Protein AF-A0A969DJY2-F1 (afdb_monomer)

Mean predicted aligned error: 4.37 Å

Sequence (94 aa):
MADETWQYEGVSIAMAEGQVWSIFATSAEFCTISGVCPGQSITTVFEILGPTTIDDQTYDMPMAFYRSPEVRDCALRITIAADTISELAIACNA

Radius of gyration: 13.33 Å; Cα contacts (8 Å, |Δi|>4): 190; chains: 1; bounding box: 39×25×29 Å

Nearest PDB structures (foldseek):
  4ifa-assembly1_A  TM=6.589E-01  e=4.124E-03  Bacillus anthracis str. Ames
  4h0a-assembly1_A  TM=5.867E-01  e=3.310E-03  Staphylococcus aureus subsp. aureus Mu50
  2qzb-assembly2_B  TM=5.692E-01  e=1.113E-01  Escherichia coli K-12
  3vqx-assembly2_D  TM=3.027E-01  e=3.175E+00  Methanosarcina mazei
  8dck-assembly1_E  TM=3.748E-01  e=8.532E+00  Escherichia coli CFT073

Secondary structure (DSSP, 8-state):
---EEEEETTEEEEEETTEEEEEEE-STTS--TTS--TT-BHHHHHHHH----EE-SSSSS-EEEEE-SSSTTEEEEEEEETTEEEEEEEEE--

pLDDT: mean 90.28, std 9.02, range [46.62, 97.5]

Solvent-accessible surface area (backbone atoms only — not comparable to full-atom values): 5309 Å² total; per-residue (Å²): 135,78,76,45,74,50,80,54,94,44,34,39,39,33,32,47,97,93,38,81,52,32,40,41,23,50,26,61,89,52,49,49,96,85,67,51,33,20,70,39,44,55,67,60,44,31,73,69,77,48,82,69,69,70,45,66,79,88,48,102,51,34,31,34,65,47,70,47,91,84,46,81,64,27,25,45,36,36,33,44,51,96,64,18,28,53,29,39,30,42,48,45,68,128

Foldseek 3Di:
DDWDWDDDVQKIFIDDPNDTQKIKGQDQVDADPQNHGFFAFVVVVCVRPNDADWDDDPDPFIWGWDDDPVDPQWIFIFGDDPRTTRMTMTHHDD

Structure (mmCIF, N/CA/C/O backbone):
data_AF-A0A969DJY2-F1
#
_entry.id   AF-A0A969DJY2-F1
#
loop_
_atom_site.group_PDB
_atom_site.id
_atom_site.type_symbol
_atom_site.label_atom_id
_atom_site.label_alt_id
_atom_site.label_comp_id
_atom_site.label_asym_id
_atom_site.label_entity_id
_atom_site.label_seq_id
_atom_site.pdbx_PDB_ins_code
_atom_site.Cartn_x
_atom_site.Cartn_y
_atom_site.Cartn_z
_atom_site.occupancy
_atom_site.B_iso_or_equiv
_atom_site.auth_seq_id
_atom_site.auth_comp_id
_atom_site.auth_asym_id
_atom_site.auth_atom_id
_atom_site.pdbx_PDB_model_num
ATOM 1 N N . MET A 1 1 ? 25.851 -7.164 3.574 1.00 49.38 1 MET A N 1
ATOM 2 C CA . MET A 1 1 ? 25.216 -7.311 4.904 1.00 49.38 1 MET A CA 1
ATOM 3 C C . MET A 1 1 ? 23.798 -7.792 4.645 1.00 49.38 1 MET A C 1
ATOM 5 O O . MET A 1 1 ? 23.306 -7.495 3.569 1.00 49.38 1 MET A O 1
ATOM 9 N N . ALA A 1 2 ? 23.224 -8.640 5.498 1.00 56.31 2 ALA A N 1
ATOM 10 C CA . ALA A 1 2 ? 21.975 -9.328 5.166 1.00 56.31 2 ALA A CA 1
ATOM 11 C C . ALA A 1 2 ? 20.765 -8.403 5.338 1.00 56.31 2 ALA A C 1
ATOM 13 O O . ALA A 1 2 ? 20.690 -7.691 6.339 1.00 56.31 2 ALA A O 1
ATOM 14 N N . ASP A 1 3 ? 19.844 -8.450 4.380 1.00 78.75 3 ASP A N 1
ATOM 15 C CA . ASP A 1 3 ? 18.518 -7.859 4.524 1.00 78.75 3 ASP A CA 1
ATOM 16 C C . ASP A 1 3 ? 17.781 -8.584 5.653 1.00 78.75 3 ASP A C 1
ATOM 18 O O . ASP A 1 3 ? 17.783 -9.818 5.728 1.00 78.75 3 ASP A O 1
ATOM 22 N N . GLU A 1 4 ? 17.174 -7.817 6.552 1.00 88.56 4 GLU A N 1
ATOM 23 C CA . GLU A 1 4 ? 16.408 -8.344 7.675 1.00 88.56 4 GLU A CA 1
ATOM 24 C C . GLU A 1 4 ? 14.931 -8.015 7.472 1.00 88.56 4 GLU A C 1
ATOM 26 O O . GLU A 1 4 ? 14.573 -6.923 7.033 1.00 88.56 4 GLU A O 1
ATOM 31 N N . THR A 1 5 ? 14.051 -8.968 7.777 1.00 90.38 5 THR A N 1
ATOM 32 C CA . THR A 1 5 ? 12.606 -8.731 7.782 1.00 90.38 5 THR A CA 1
ATOM 33 C C . THR A 1 5 ? 12.039 -9.069 9.146 1.00 90.38 5 THR A C 1
ATOM 35 O O . THR A 1 5 ? 12.105 -10.217 9.589 1.00 90.38 5 THR A O 1
ATOM 38 N N . TRP A 1 6 ? 11.455 -8.071 9.799 1.00 92.12 6 TRP A N 1
ATOM 39 C CA . TRP A 1 6 ? 10.703 -8.249 11.032 1.00 92.12 6 TRP A CA 1
ATOM 40 C C . TRP A 1 6 ? 9.243 -8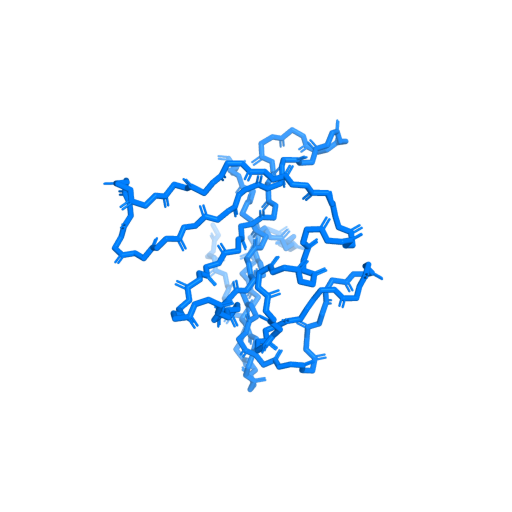.524 10.711 1.00 92.12 6 TRP A C 1
ATOM 42 O O . TRP A 1 6 ? 8.636 -7.835 9.891 1.00 92.12 6 TRP A O 1
ATOM 52 N N . GLN A 1 7 ? 8.695 -9.552 11.349 1.00 94.50 7 GLN A N 1
ATOM 53 C CA . GLN A 1 7 ? 7.345 -10.043 11.110 1.00 94.50 7 GLN A CA 1
ATOM 54 C C . GLN A 1 7 ? 6.522 -9.903 12.384 1.00 94.50 7 GLN A C 1
ATOM 56 O O . GLN A 1 7 ? 6.894 -10.435 13.432 1.00 94.50 7 GLN A O 1
ATOM 61 N N . TYR A 1 8 ? 5.398 -9.209 12.270 1.00 92.75 8 TYR A N 1
ATOM 62 C CA . TYR A 1 8 ? 4.399 -9.056 13.318 1.00 92.75 8 TYR A CA 1
ATOM 63 C C . TYR A 1 8 ? 3.032 -9.446 12.751 1.00 92.75 8 TYR A C 1
ATOM 65 O O . TYR A 1 8 ? 2.856 -9.597 11.541 1.00 92.75 8 TYR A O 1
ATOM 73 N N . GLU A 1 9 ? 2.042 -9.620 13.621 1.00 94.19 9 GLU A N 1
ATOM 74 C CA . GLU A 1 9 ? 0.680 -9.882 13.167 1.00 94.19 9 GLU A CA 1
ATOM 75 C C . GLU A 1 9 ? 0.170 -8.696 12.332 1.00 94.19 9 GLU A C 1
ATOM 77 O O . GLU A 1 9 ? 0.046 -7.582 12.828 1.00 94.19 9 GLU A O 1
ATOM 82 N N . GLY A 1 10 ? -0.075 -8.924 11.038 1.00 92.94 10 GLY A N 1
ATOM 83 C CA . GLY A 1 10 ? -0.626 -7.912 10.135 1.00 92.94 10 GLY A CA 1
ATOM 84 C C . GLY A 1 10 ? 0.346 -6.839 9.629 1.00 92.94 10 GLY A C 1
ATOM 85 O O . GLY A 1 10 ? -0.108 -5.934 8.923 1.00 92.94 10 GLY A O 1
ATOM 86 N N . VAL A 1 11 ? 1.647 -6.924 9.943 1.00 95.44 11 VAL A N 1
ATOM 87 C CA . VAL A 1 11 ? 2.678 -6.032 9.385 1.00 95.44 11 VAL A CA 1
ATOM 88 C C . VAL A 1 11 ? 4.045 -6.713 9.259 1.00 95.44 11 VAL A C 1
ATOM 90 O O . VAL A 1 11 ? 4.499 -7.429 10.153 1.00 95.44 11 VAL A O 1
ATOM 93 N N . SER A 1 12 ? 4.737 -6.434 8.160 1.00 94.38 12 SER A N 1
ATOM 94 C CA . SER A 1 12 ? 6.123 -6.826 7.910 1.00 94.38 12 SER A CA 1
ATOM 95 C C . SER A 1 12 ? 6.972 -5.584 7.653 1.00 94.38 12 SER A C 1
ATOM 97 O O . SER A 1 12 ? 6.564 -4.695 6.907 1.00 94.38 12 SER A O 1
ATOM 99 N N . ILE A 1 13 ? 8.166 -5.520 8.239 1.00 91.38 13 ILE A N 1
ATOM 100 C CA . ILE A 1 13 ? 9.100 -4.398 8.076 1.00 91.38 13 ILE A CA 1
ATOM 101 C C . ILE A 1 13 ? 10.411 -4.943 7.519 1.00 91.38 13 ILE A C 1
ATOM 103 O O . ILE A 1 13 ? 11.051 -5.779 8.157 1.00 91.38 13 ILE A O 1
ATOM 107 N N . ALA A 1 14 ? 10.805 -4.474 6.338 1.00 89.69 14 ALA A N 1
ATOM 108 C CA . ALA A 1 14 ? 12.065 -4.826 5.702 1.00 89.69 14 ALA A CA 1
ATOM 109 C C . ALA A 1 14 ? 13.113 -3.736 5.947 1.00 89.69 14 ALA A C 1
ATOM 111 O O . ALA A 1 14 ? 12.861 -2.538 5.761 1.00 89.69 14 ALA A O 1
ATOM 112 N N . MET A 1 15 ? 14.298 -4.171 6.367 1.00 87.81 15 MET A N 1
ATOM 113 C CA . MET A 1 15 ? 15.407 -3.306 6.734 1.00 87.81 15 MET A CA 1
ATOM 114 C C . MET A 1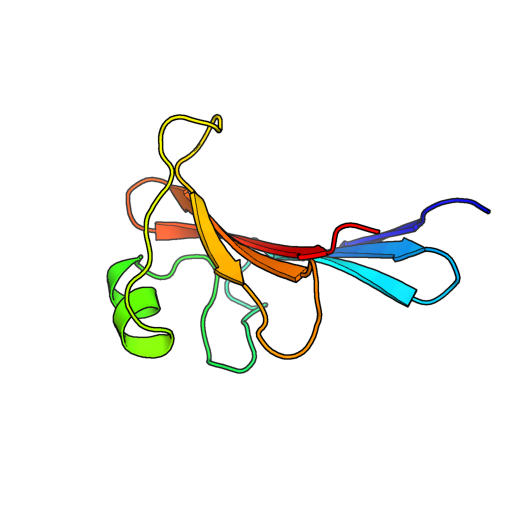 15 ? 16.701 -3.735 6.052 1.00 87.81 15 MET A C 1
ATOM 116 O O . MET A 1 15 ? 16.959 -4.923 5.857 1.00 87.81 15 MET A O 1
ATOM 120 N N . ALA A 1 16 ? 17.531 -2.749 5.738 1.00 86.06 16 ALA A N 1
ATOM 121 C CA . ALA A 1 16 ? 18.865 -2.916 5.188 1.00 86.06 16 ALA A CA 1
ATOM 122 C C . ALA A 1 16 ? 19.756 -1.825 5.787 1.0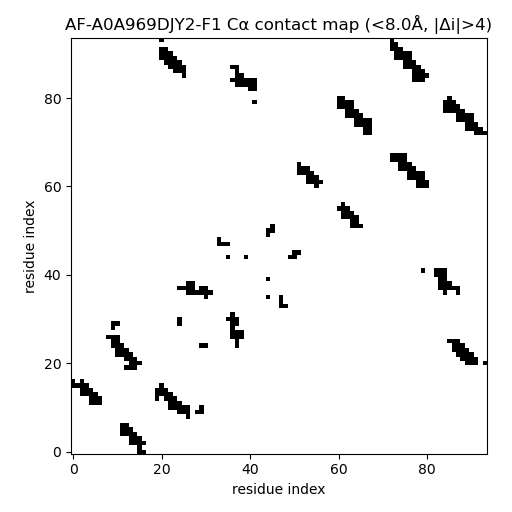0 86.06 16 ALA A C 1
ATOM 124 O O . ALA A 1 16 ? 19.340 -0.678 5.918 1.00 86.06 16 ALA A O 1
ATOM 125 N N . GLU A 1 17 ? 20.964 -2.191 6.217 1.00 85.25 17 GLU A N 1
ATOM 126 C CA . GLU A 1 17 ? 21.954 -1.242 6.763 1.00 85.25 17 GLU A CA 1
ATOM 127 C C . GLU A 1 17 ? 21.438 -0.385 7.943 1.00 85.25 17 GLU A C 1
ATOM 129 O O . GLU A 1 17 ? 21.843 0.759 8.136 1.00 85.25 17 GLU A O 1
ATOM 134 N N . GLY A 1 18 ? 20.534 -0.946 8.756 1.00 82.75 18 GLY A N 1
ATOM 135 C CA . GLY A 1 18 ? 19.917 -0.250 9.892 1.00 82.75 18 GLY A CA 1
ATOM 136 C C . GLY A 1 18 ? 18.835 0.764 9.504 1.00 82.75 18 GLY A C 1
ATOM 137 O O . GLY A 1 18 ? 18.390 1.529 10.359 1.00 82.75 18 GLY A O 1
ATOM 138 N N . GLN A 1 19 ? 18.407 0.777 8.240 1.00 82.75 19 GLN A N 1
ATOM 139 C CA . GLN A 1 19 ? 17.346 1.636 7.722 1.00 82.75 19 GLN A CA 1
ATOM 140 C C . GLN A 1 19 ? 16.148 0.803 7.269 1.00 82.75 19 GLN A C 1
ATOM 142 O O . GLN A 1 19 ? 16.303 -0.281 6.710 1.00 82.75 19 GLN A O 1
ATOM 147 N N . VAL A 1 20 ? 14.942 1.325 7.496 1.00 82.94 20 VAL A N 1
ATOM 148 C CA . VAL A 1 20 ? 13.706 0.747 6.958 1.00 82.94 20 VAL A CA 1
ATOM 149 C C . VAL A 1 20 ? 13.584 1.161 5.498 1.00 82.94 20 VAL A C 1
ATOM 151 O O . VAL A 1 20 ? 13.536 2.355 5.207 1.00 82.94 20 VAL A O 1
ATOM 154 N N . TRP A 1 21 ? 13.505 0.188 4.593 1.00 82.50 21 TRP A N 1
ATOM 155 C CA . TRP A 1 21 ? 13.317 0.451 3.161 1.00 82.50 21 TRP A CA 1
ATOM 156 C C . TRP A 1 21 ? 11.955 -0.024 2.648 1.00 82.50 21 TRP A C 1
ATOM 158 O O . TRP A 1 21 ? 11.499 0.447 1.605 1.00 82.50 21 TRP A O 1
ATOM 168 N N . SER A 1 22 ? 11.265 -0.902 3.389 1.00 87.12 22 SER A N 1
ATOM 169 C CA . SER A 1 22 ? 9.884 -1.258 3.075 1.00 87.12 22 SER A CA 1
ATOM 170 C C . SER A 1 22 ? 9.060 -1.626 4.307 1.00 87.12 22 SER A C 1
ATOM 172 O O . SER A 1 22 ? 9.566 -2.172 5.286 1.00 87.12 22 SER A O 1
ATOM 174 N N . ILE A 1 23 ? 7.768 -1.313 4.248 1.00 90.75 23 ILE A N 1
ATOM 175 C CA . ILE A 1 23 ? 6.756 -1.699 5.235 1.00 90.75 23 ILE A CA 1
ATOM 176 C C . ILE A 1 23 ? 5.577 -2.262 4.453 1.00 90.75 23 ILE A C 1
ATOM 178 O O . ILE A 1 23 ? 5.128 -1.595 3.524 1.00 90.75 23 ILE A O 1
ATOM 182 N N . PHE A 1 24 ? 5.072 -3.431 4.841 1.00 93.94 24 PHE A N 1
ATOM 183 C CA . PHE A 1 24 ? 3.885 -4.079 4.277 1.00 93.94 24 PHE A CA 1
ATOM 184 C C . PHE A 1 24 ? 2.860 -4.277 5.390 1.00 93.94 24 PHE A C 1
ATOM 186 O O . PHE A 1 24 ? 3.164 -4.938 6.376 1.00 93.94 24 PHE A O 1
ATOM 193 N N . ALA A 1 25 ? 1.664 -3.716 5.257 1.00 96.06 25 ALA A N 1
ATOM 194 C CA . ALA A 1 25 ? 0.602 -3.791 6.253 1.00 96.06 25 ALA A CA 1
ATOM 195 C C . ALA A 1 25 ? -0.668 -4.392 5.646 1.00 96.06 25 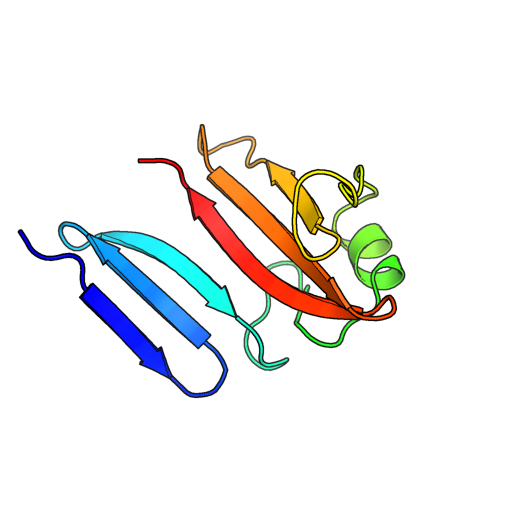ALA A C 1
ATOM 197 O O . ALA A 1 25 ? -1.147 -3.928 4.613 1.00 96.06 25 ALA A O 1
ATOM 198 N N . THR A 1 26 ? -1.229 -5.398 6.314 1.00 96.88 26 THR A N 1
ATOM 199 C CA . THR A 1 26 ? -2.463 -6.101 5.914 1.00 96.88 26 THR A CA 1
ATOM 200 C C . THR A 1 26 ? -3.553 -6.046 6.987 1.00 96.88 26 THR A C 1
ATOM 202 O O . THR A 1 26 ? -4.707 -6.362 6.705 1.00 96.88 26 THR A O 1
ATOM 205 N N . SER A 1 27 ? -3.222 -5.611 8.208 1.00 95.69 27 SER A N 1
ATOM 206 C CA . SER A 1 27 ? -4.187 -5.389 9.292 1.00 95.69 27 SER A CA 1
ATOM 207 C C . SER A 1 27 ? -4.655 -3.934 9.354 1.00 95.69 27 SER A C 1
ATOM 209 O O . SER A 1 27 ? -3.866 -3.007 9.175 1.00 95.69 27 SER A O 1
ATOM 211 N N . ALA A 1 28 ? -5.932 -3.737 9.692 1.00 94.31 28 ALA A N 1
ATOM 212 C CA . ALA A 1 28 ? -6.543 -2.425 9.905 1.00 94.31 28 ALA A CA 1
ATOM 213 C C . ALA A 1 28 ? -5.945 -1.643 11.095 1.00 94.31 28 ALA A C 1
ATOM 215 O O . ALA A 1 28 ? -6.227 -0.458 11.246 1.00 94.31 28 ALA A O 1
ATOM 216 N N . GLU A 1 29 ? -5.126 -2.284 11.933 1.00 94.25 29 GLU A N 1
ATOM 217 C CA . GLU A 1 29 ? -4.407 -1.629 13.035 1.00 94.25 29 GLU A CA 1
ATOM 218 C C . GLU A 1 29 ? -3.186 -0.822 12.557 1.00 94.25 29 GLU A C 1
ATOM 220 O O . GLU A 1 29 ? -2.711 0.062 13.271 1.00 94.25 29 GLU A O 1
ATOM 225 N N . PHE A 1 30 ? -2.694 -1.088 11.341 1.00 93.88 30 PHE A N 1
ATOM 226 C CA . PHE A 1 30 ? -1.517 -0.434 10.766 1.00 93.88 30 PHE A CA 1
ATOM 227 C C . PHE A 1 30 ? -1.916 0.478 9.606 1.00 93.88 30 PHE A C 1
ATOM 229 O O . PHE A 1 30 ? -2.013 0.064 8.451 1.00 93.88 30 PHE A O 1
ATOM 236 N N . CYS A 1 31 ? -2.138 1.747 9.936 1.00 93.75 31 CYS A N 1
ATOM 237 C CA . CYS A 1 31 ? -2.572 2.773 8.996 1.00 93.75 31 CYS A CA 1
ATOM 238 C C . CYS A 1 31 ? -1.438 3.729 8.613 1.00 93.75 31 CYS A C 1
ATOM 240 O O . CYS A 1 31 ? -0.468 3.917 9.351 1.00 93.75 31 CYS A O 1
ATOM 242 N N . THR A 1 32 ? -1.600 4.418 7.486 1.00 91.94 32 THR A N 1
ATOM 243 C CA . THR A 1 32 ? -0.804 5.612 7.186 1.00 91.94 32 THR A CA 1
ATOM 244 C C . THR A 1 32 ? -1.109 6.730 8.188 1.00 91.94 32 THR A C 1
ATOM 246 O O . THR A 1 32 ? -2.160 6.745 8.830 1.00 91.94 32 THR A O 1
ATOM 249 N N . ILE A 1 33 ? -0.224 7.728 8.270 1.00 89.88 33 ILE A N 1
ATOM 250 C CA . ILE A 1 33 ? -0.434 8.927 9.104 1.00 89.88 33 ILE A CA 1
ATOM 251 C C . ILE A 1 33 ? -1.732 9.659 8.720 1.00 89.88 33 ILE A C 1
ATOM 253 O O . ILE A 1 33 ? -2.402 10.226 9.578 1.00 89.88 33 ILE A O 1
ATOM 257 N N . SER A 1 34 ? -2.115 9.614 7.442 1.00 91.19 34 SER A N 1
ATOM 258 C CA . SER A 1 34 ? -3.353 10.212 6.933 1.00 91.19 34 SER A CA 1
ATOM 259 C C . SER A 1 34 ? -4.612 9.387 7.240 1.00 91.19 34 SER A C 1
ATOM 261 O O . SER A 1 34 ? -5.703 9.818 6.885 1.00 91.19 34 SER A O 1
ATOM 263 N N . GLY A 1 35 ? -4.489 8.223 7.888 1.00 94.44 35 GLY A N 1
ATOM 264 C CA . GLY A 1 35 ? -5.626 7.388 8.290 1.00 94.44 35 GLY A CA 1
ATOM 265 C C . GLY A 1 35 ? -6.111 6.394 7.231 1.00 94.44 35 GLY A C 1
ATOM 266 O O . GLY A 1 35 ? -7.241 5.912 7.326 1.00 94.44 35 GLY A O 1
ATOM 267 N N . VAL A 1 36 ? -5.279 6.078 6.233 1.00 95.75 36 VAL A N 1
ATOM 268 C CA . VAL A 1 36 ? -5.571 5.006 5.270 1.00 95.75 36 VAL A CA 1
ATOM 269 C C . VAL A 1 36 ? -5.128 3.670 5.853 1.00 95.75 36 VAL A C 1
ATOM 271 O O . VAL A 1 36 ? -3.966 3.540 6.231 1.00 95.75 36 VAL A O 1
ATOM 274 N N . CYS A 1 37 ? -6.023 2.687 5.905 1.00 95.94 37 CYS A N 1
ATOM 275 C CA . CYS A 1 37 ? -5.801 1.392 6.552 1.00 95.94 37 CYS A CA 1
ATOM 276 C C . CYS A 1 37 ? -6.272 0.232 5.655 1.00 95.94 37 CYS A C 1
ATOM 278 O O . CYS A 1 37 ? -7.255 0.397 4.923 1.00 95.94 37 CYS A O 1
ATOM 280 N N . PRO A 1 38 ? -5.665 -0.964 5.755 1.00 97.19 38 PRO A N 1
ATOM 281 C CA . PRO A 1 38 ? -6.228 -2.180 5.173 1.00 97.19 38 PRO A CA 1
ATOM 282 C C . PRO A 1 38 ? -7.687 -2.412 5.600 1.00 97.19 38 PRO A C 1
ATOM 284 O O . PRO A 1 38 ? -8.091 -2.075 6.713 1.00 97.19 38 PRO A O 1
ATOM 287 N N . GLY A 1 39 ? -8.491 -2.964 4.692 1.00 96.94 39 GLY A N 1
ATOM 288 C CA . GLY A 1 39 ? -9.929 -3.192 4.852 1.00 96.94 39 GLY A CA 1
ATOM 289 C C . GLY A 1 39 ? -10.824 -2.003 4.483 1.00 96.94 39 GLY A C 1
ATOM 290 O O . GLY A 1 39 ? -12.033 -2.180 4.332 1.00 96.94 39 GLY A O 1
ATOM 291 N N . GLN A 1 40 ? -10.273 -0.799 4.297 1.00 97.50 40 GLN A N 1
ATOM 292 C CA . GLN A 1 40 ? -11.049 0.349 3.815 1.00 97.50 40 GLN A CA 1
ATOM 293 C C . GLN A 1 40 ? -11.390 0.219 2.325 1.00 97.50 40 GLN A C 1
ATOM 295 O O . GLN A 1 40 ? -10.676 -0.430 1.563 1.00 97.50 40 GLN A O 1
ATOM 300 N N . SER A 1 41 ? -12.474 0.870 1.897 1.00 97.06 41 SER A N 1
ATOM 301 C CA . SER A 1 41 ? -12.832 0.950 0.476 1.00 97.06 41 SER A CA 1
ATOM 302 C C . SER A 1 41 ? -11.875 1.860 -0.295 1.00 97.06 41 SER A C 1
ATOM 304 O O . SER A 1 41 ? -11.393 2.857 0.250 1.00 97.06 41 SER A O 1
ATOM 306 N N . ILE A 1 42 ? -11.661 1.585 -1.584 1.00 95.38 42 ILE A N 1
ATOM 307 C CA . ILE A 1 42 ? -10.857 2.465 -2.447 1.00 95.38 42 ILE A CA 1
ATOM 308 C C . ILE A 1 42 ? -11.447 3.883 -2.554 1.00 95.38 42 ILE A C 1
ATOM 310 O O . ILE A 1 42 ? -10.710 4.861 -2.644 1.00 95.38 42 ILE A O 1
ATOM 314 N N . THR A 1 43 ? -12.773 4.022 -2.459 1.00 96.25 43 THR A N 1
ATOM 315 C CA . THR A 1 43 ? -13.447 5.327 -2.429 1.00 96.25 43 THR A CA 1
ATOM 316 C C . THR A 1 43 ? -12.995 6.161 -1.232 1.00 96.25 43 THR A C 1
ATOM 318 O O . THR A 1 43 ? -12.631 7.321 -1.405 1.00 96.25 43 THR A O 1
ATOM 321 N N . THR A 1 44 ? -12.928 5.562 -0.040 1.00 96.25 44 THR A N 1
ATOM 322 C CA . THR A 1 44 ? -12.431 6.232 1.173 1.00 96.25 44 THR A CA 1
ATOM 323 C C . THR A 1 44 ? -10.980 6.686 1.011 1.00 96.25 44 THR A C 1
ATOM 325 O O . THR A 1 44 ? -10.622 7.787 1.420 1.00 96.25 44 THR A O 1
ATOM 328 N N . VAL A 1 45 ? -10.138 5.878 0.361 1.00 95.44 45 VAL A N 1
ATOM 329 C CA . VAL A 1 45 ? -8.751 6.269 0.061 1.00 95.44 45 VAL A CA 1
ATOM 330 C C . VAL A 1 45 ? -8.710 7.510 -0.819 1.00 95.44 45 VAL A C 1
ATOM 332 O O . VAL A 1 45 ? -7.950 8.432 -0.536 1.00 95.44 45 VAL A O 1
ATOM 335 N N . PHE A 1 46 ? -9.526 7.552 -1.872 1.00 95.81 46 PHE A N 1
ATOM 336 C CA . PHE A 1 46 ? -9.565 8.685 -2.796 1.00 95.81 46 PHE A CA 1
ATOM 337 C C . PHE A 1 46 ? -10.094 9.961 -2.143 1.00 95.81 46 PHE A C 1
ATOM 339 O O . PHE A 1 46 ? -9.654 11.049 -2.507 1.00 95.81 46 PHE A O 1
ATOM 346 N N . GLU A 1 47 ? -10.981 9.849 -1.157 1.00 96.81 47 GLU A N 1
ATOM 347 C CA . GLU A 1 47 ? -11.413 10.989 -0.342 1.00 96.81 47 GLU A CA 1
ATOM 348 C C . GLU A 1 47 ? -10.275 11.540 0.533 1.00 96.81 47 GLU A C 1
ATOM 350 O O . GLU A 1 47 ? -10.175 12.753 0.711 1.00 96.81 47 GLU A O 1
ATOM 355 N N . ILE A 1 48 ? -9.398 10.670 1.051 1.00 95.81 48 ILE A N 1
ATOM 356 C CA . ILE A 1 48 ? -8.301 11.050 1.956 1.00 95.81 48 ILE A CA 1
ATOM 357 C C . ILE A 1 48 ? -7.064 11.547 1.192 1.00 95.81 48 ILE A C 1
ATOM 359 O O . ILE A 1 48 ? -6.489 12.578 1.540 1.00 95.81 48 ILE A O 1
ATOM 363 N N . LEU A 1 49 ? -6.620 10.800 0.179 1.00 94.75 49 LEU A N 1
ATOM 364 C CA . LEU A 1 49 ? -5.355 11.027 -0.535 1.00 94.75 49 LEU A CA 1
ATOM 365 C C . LEU A 1 49 ? -5.538 11.665 -1.916 1.00 94.75 49 LEU A C 1
ATOM 367 O O . LEU A 1 49 ? -4.555 12.036 -2.559 1.00 94.75 49 LEU A O 1
ATOM 371 N N . GLY A 1 50 ? -6.778 11.788 -2.384 1.00 95.25 50 GLY A N 1
ATOM 372 C CA . GLY A 1 50 ? -7.091 12.159 -3.758 1.00 95.25 50 GLY A CA 1
ATOM 373 C C . GLY A 1 50 ? -7.094 10.958 -4.717 1.00 95.25 50 GLY A C 1
ATOM 374 O O . GLY A 1 50 ? -6.559 9.887 -4.405 1.00 95.25 50 GLY A O 1
ATOM 375 N N . PRO A 1 51 ? -7.710 11.115 -5.902 1.00 94.56 51 PRO A N 1
ATOM 376 C CA . PRO A 1 51 ? -7.766 10.061 -6.906 1.00 94.56 51 PRO A CA 1
ATOM 377 C C . PRO A 1 51 ? -6.393 9.823 -7.545 1.00 94.56 51 PRO A C 1
ATOM 379 O O . PRO A 1 51 ? -5.625 10.758 -7.775 1.00 94.56 51 PRO A O 1
ATOM 382 N N . THR A 1 52 ? -6.115 8.570 -7.897 1.00 93.88 52 THR A N 1
ATOM 383 C CA . THR A 1 52 ? -4.949 8.174 -8.698 1.00 93.88 52 THR A CA 1
ATOM 384 C C . THR A 1 52 ? -5.347 7.100 -9.708 1.00 93.88 52 THR A C 1
ATOM 386 O O . THR A 1 52 ? -6.446 6.543 -9.642 1.00 93.88 52 THR A O 1
ATOM 389 N N . THR A 1 53 ? -4.462 6.812 -10.657 1.00 92.31 53 THR A N 1
ATOM 390 C CA . THR A 1 53 ? -4.652 5.711 -11.602 1.00 92.31 53 THR A CA 1
ATOM 391 C C . THR A 1 53 ? -4.483 4.377 -10.880 1.00 92.31 53 THR A C 1
ATOM 393 O O . THR A 1 53 ? -3.510 4.183 -10.148 1.00 92.31 53 THR A O 1
ATOM 396 N N . ILE A 1 54 ? -5.417 3.457 -11.116 1.00 94.62 54 ILE A N 1
ATOM 397 C CA . ILE A 1 54 ? -5.288 2.053 -10.724 1.00 94.62 54 ILE A CA 1
ATOM 398 C C . ILE A 1 54 ? -4.663 1.305 -11.903 1.00 94.62 54 ILE A C 1
ATOM 400 O O . ILE A 1 54 ? -5.158 1.401 -13.025 1.00 94.62 54 ILE A O 1
ATOM 404 N N . ASP A 1 55 ? -3.569 0.598 -11.646 1.00 93.38 55 ASP A N 1
ATOM 405 C CA . ASP A 1 55 ? -2.950 -0.340 -12.576 1.00 93.38 55 ASP A CA 1
ATOM 406 C C . ASP A 1 55 ? -3.501 -1.742 -12.305 1.00 93.38 55 ASP A C 1
ATOM 408 O O . ASP A 1 55 ? -3.212 -2.342 -11.269 1.00 93.38 55 ASP A O 1
ATOM 412 N N . ASP A 1 56 ? -4.320 -2.242 -13.224 1.00 93.38 56 ASP A N 1
ATOM 413 C CA . ASP A 1 56 ? -4.932 -3.570 -13.189 1.00 93.38 56 ASP A CA 1
ATOM 414 C C . ASP A 1 56 ? -4.374 -4.519 -14.265 1.00 93.38 56 ASP A C 1
ATOM 416 O O . ASP A 1 56 ? -4.900 -5.617 -14.446 1.00 93.38 56 ASP A O 1
ATOM 420 N N . GLN A 1 57 ? -3.312 -4.116 -14.976 1.00 91.19 57 GLN A N 1
ATOM 421 C CA . GLN A 1 57 ? -2.760 -4.880 -16.105 1.00 91.19 57 GLN A CA 1
ATOM 422 C C . GLN A 1 57 ? -1.337 -5.373 -15.860 1.00 91.19 57 GLN A C 1
ATOM 424 O O . GLN A 1 57 ? -0.939 -6.392 -16.427 1.00 91.19 57 GLN A O 1
ATOM 429 N N . THR A 1 58 ? -0.556 -4.656 -15.052 1.00 88.50 58 THR A N 1
ATOM 430 C CA . THR A 1 58 ? 0.866 -4.967 -14.847 1.00 88.50 58 THR A CA 1
ATOM 431 C C . THR A 1 58 ? 1.090 -6.029 -13.770 1.00 88.50 58 THR A C 1
ATOM 433 O O . THR A 1 58 ? 2.088 -6.749 -13.817 1.00 88.50 58 THR A O 1
ATOM 436 N N . TYR A 1 59 ? 0.184 -6.133 -12.797 1.00 86.69 59 TYR A N 1
ATOM 437 C CA . TYR A 1 59 ? 0.353 -6.951 -11.595 1.00 86.69 59 TYR A CA 1
ATOM 438 C C . TYR A 1 59 ? -0.786 -7.959 -11.426 1.00 86.69 59 TYR A C 1
ATOM 440 O O . TYR A 1 59 ? -1.877 -7.776 -11.957 1.00 86.69 59 TYR A O 1
ATOM 448 N N . ASP A 1 60 ? -0.545 -9.002 -10.626 1.00 90.50 60 ASP A N 1
ATOM 449 C CA . ASP A 1 60 ? -1.532 -10.060 -10.347 1.00 90.50 60 ASP A CA 1
ATOM 450 C C . ASP A 1 60 ? -2.802 -9.544 -9.648 1.00 90.50 60 ASP A C 1
ATOM 452 O O . ASP A 1 60 ? -3.852 -10.184 -9.694 1.00 90.50 60 ASP A O 1
ATOM 456 N N . MET A 1 61 ? -2.705 -8.393 -8.979 1.00 92.88 61 MET A N 1
ATOM 457 C CA . MET A 1 61 ? -3.821 -7.704 -8.338 1.00 92.88 61 MET A CA 1
ATOM 458 C C . MET A 1 61 ? -3.811 -6.224 -8.72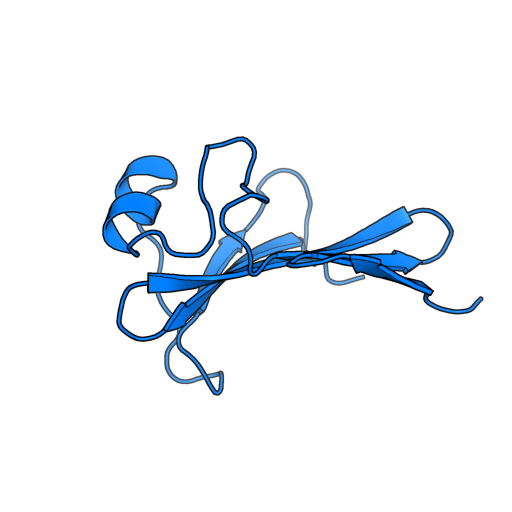6 1.00 92.88 61 MET A C 1
ATOM 460 O O . MET A 1 61 ? -2.724 -5.666 -8.893 1.00 92.88 61 MET A O 1
ATOM 464 N N . PRO A 1 62 ? -4.983 -5.567 -8.810 1.00 96.19 62 PRO A N 1
ATOM 465 C CA . PRO A 1 62 ? -5.055 -4.132 -9.050 1.00 96.19 62 PRO A CA 1
ATOM 466 C C . PRO A 1 62 ? -4.305 -3.335 -7.979 1.00 96.19 62 PRO A C 1
ATOM 468 O O . PRO A 1 62 ? -4.451 -3.590 -6.778 1.00 96.19 62 PRO A O 1
ATOM 471 N N . MET A 1 63 ? -3.516 -2.352 -8.412 1.00 95.38 63 MET A N 1
ATOM 472 C CA . MET A 1 63 ? -2.688 -1.530 -7.531 1.00 95.38 63 MET A CA 1
ATOM 473 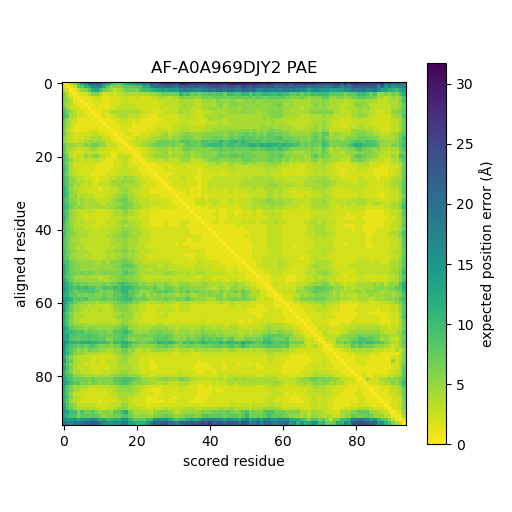C C . MET A 1 63 ? -2.864 -0.039 -7.804 1.00 95.38 63 MET A C 1
ATOM 475 O O . MET A 1 63 ? -2.861 0.404 -8.948 1.00 95.38 63 MET A O 1
ATOM 479 N N . ALA A 1 64 ? -2.950 0.758 -6.743 1.00 94.81 64 ALA A N 1
ATOM 480 C CA . ALA A 1 64 ? -2.862 2.213 -6.808 1.00 94.81 64 ALA A CA 1
ATOM 481 C C . ALA A 1 64 ? -1.505 2.687 -6.268 1.00 94.81 64 ALA A C 1
ATOM 483 O O . ALA A 1 64 ? -0.991 2.146 -5.286 1.00 94.81 64 ALA A O 1
ATOM 484 N N . PHE A 1 65 ? -0.935 3.719 -6.893 1.00 93.75 65 PHE A N 1
ATOM 485 C CA . PHE A 1 65 ? 0.367 4.269 -6.513 1.00 93.75 65 PHE A CA 1
ATOM 486 C C . PHE A 1 65 ? 0.270 5.759 -6.179 1.00 93.75 65 PHE A C 1
ATOM 488 O O . PHE A 1 65 ? -0.216 6.562 -6.980 1.00 93.75 65 PHE A O 1
ATOM 495 N N . TYR A 1 66 ? 0.820 6.128 -5.024 1.00 92.88 66 TYR A N 1
ATOM 496 C CA . TYR A 1 66 ? 0.995 7.506 -4.570 1.00 92.88 66 TYR A CA 1
ATOM 497 C C . TYR A 1 66 ? 2.486 7.772 -4.367 1.00 92.88 66 TYR A C 1
ATOM 499 O O . TYR A 1 66 ? 3.085 7.342 -3.381 1.00 92.88 66 TYR A O 1
ATOM 507 N N . ARG A 1 67 ? 3.110 8.446 -5.335 1.00 91.00 67 ARG A N 1
ATOM 508 C CA . ARG A 1 67 ? 4.547 8.754 -5.294 1.00 91.00 67 ARG A CA 1
ATOM 509 C C . ARG A 1 67 ? 4.822 9.859 -4.280 1.00 91.00 67 ARG A C 1
ATOM 511 O O . ARG A 1 67 ? 4.116 10.866 -4.266 1.00 91.00 67 ARG A O 1
ATOM 518 N N . SER A 1 68 ? 5.860 9.683 -3.466 1.00 87.06 68 SER A N 1
ATOM 519 C CA . SER A 1 68 ? 6.292 10.726 -2.541 1.00 87.06 68 SER A CA 1
ATOM 520 C C . SER A 1 68 ? 6.890 11.902 -3.325 1.00 87.06 68 SER A C 1
ATOM 522 O O . SER A 1 68 ? 7.757 11.687 -4.175 1.00 87.06 68 SER A O 1
ATOM 524 N N . PRO A 1 69 ? 6.460 13.148 -3.062 1.00 85.25 69 PRO A N 1
ATOM 525 C CA . PRO A 1 69 ? 7.089 14.321 -3.660 1.00 85.25 69 PRO A CA 1
ATOM 526 C C . PRO A 1 69 ? 8.442 14.654 -3.010 1.00 85.25 69 PRO A C 1
ATOM 528 O O . PRO A 1 69 ? 9.269 15.314 -3.634 1.00 85.25 69 PRO A O 1
ATOM 531 N N . GLU A 1 70 ? 8.669 14.208 -1.770 1.00 85.38 70 GLU A N 1
ATOM 532 C CA . GLU A 1 70 ? 9.851 14.556 -0.969 1.00 85.38 70 GLU A CA 1
ATOM 533 C C . GLU A 1 70 ? 10.962 13.510 -1.072 1.00 85.38 70 GLU A C 1
ATOM 535 O O . GLU A 1 70 ? 12.144 13.856 -1.086 1.00 85.38 70 GLU A O 1
ATOM 540 N N . VAL A 1 71 ? 10.591 12.232 -1.174 1.00 82.06 71 VAL A N 1
ATOM 541 C CA . VAL A 1 71 ? 11.540 11.120 -1.251 1.00 82.06 71 VAL A CA 1
ATOM 542 C C . VAL A 1 71 ? 11.462 10.517 -2.644 1.00 82.06 71 VAL A C 1
ATOM 544 O O . VAL A 1 71 ? 10.490 9.844 -2.993 1.00 82.06 71 VAL A O 1
ATOM 547 N N . ARG A 1 72 ? 12.488 10.796 -3.458 1.00 77.75 72 ARG A N 1
ATOM 548 C CA . ARG A 1 72 ? 12.601 10.226 -4.804 1.00 77.75 72 ARG A CA 1
ATOM 549 C C . ARG A 1 72 ? 12.553 8.702 -4.727 1.00 77.75 72 ARG A C 1
ATOM 551 O O . ARG A 1 72 ? 13.062 8.112 -3.785 1.00 77.75 72 ARG A O 1
ATOM 558 N N . ASP A 1 73 ? 11.901 8.105 -5.718 1.00 84.31 73 ASP A N 1
ATOM 559 C CA . ASP A 1 7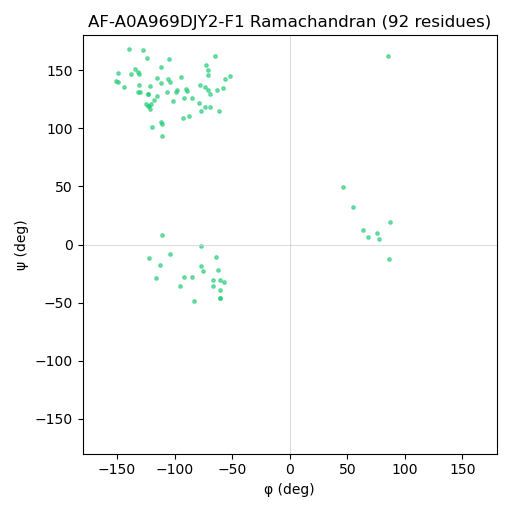3 ? 11.797 6.654 -5.898 1.00 84.31 73 ASP A CA 1
ATOM 560 C C . ASP A 1 73 ? 11.061 5.881 -4.788 1.00 84.31 73 ASP A C 1
ATOM 562 O O . ASP A 1 73 ? 11.041 4.652 -4.808 1.00 84.31 73 ASP A O 1
ATOM 566 N N . CYS A 1 74 ? 10.355 6.585 -3.895 1.00 86.62 74 CYS A N 1
ATOM 567 C CA . CYS A 1 74 ? 9.405 5.995 -2.956 1.00 86.62 74 CYS A CA 1
ATOM 568 C C . CYS A 1 74 ? 7.954 6.228 -3.384 1.00 86.62 74 CYS A C 1
ATOM 570 O O . CYS A 1 74 ? 7.559 7.329 -3.789 1.00 86.62 74 CYS A O 1
ATOM 572 N N . ALA A 1 75 ? 7.123 5.204 -3.218 1.00 90.94 75 ALA A N 1
ATOM 573 C CA . ALA A 1 75 ? 5.680 5.315 -3.350 1.00 90.94 75 ALA A CA 1
ATOM 574 C C . ALA A 1 75 ? 4.957 4.538 -2.248 1.00 90.94 75 ALA A C 1
ATOM 576 O O . ALA A 1 75 ? 5.396 3.465 -1.830 1.00 90.94 75 ALA A O 1
ATOM 577 N N . LEU A 1 76 ? 3.808 5.065 -1.826 1.00 93.25 76 LEU A N 1
ATOM 578 C CA . LEU A 1 76 ? 2.784 4.257 -1.183 1.00 93.25 76 LEU A CA 1
ATOM 579 C C . LEU A 1 76 ? 2.066 3.469 -2.282 1.00 93.25 76 LEU A C 1
ATOM 581 O O . LEU A 1 76 ? 1.422 4.048 -3.161 1.00 93.25 76 LEU A O 1
ATOM 585 N N . ARG A 1 77 ? 2.203 2.151 -2.230 1.00 94.50 77 ARG A N 1
ATOM 586 C CA . ARG A 1 77 ? 1.482 1.188 -3.053 1.00 94.50 77 ARG A CA 1
ATOM 587 C C . ARG A 1 77 ? 0.300 0.653 -2.256 1.00 94.50 77 ARG A C 1
ATOM 589 O O . ARG A 1 77 ? 0.451 0.272 -1.098 1.00 94.50 77 ARG A O 1
ATOM 596 N N . ILE A 1 78 ? -0.861 0.611 -2.887 1.00 95.94 78 ILE A N 1
ATOM 597 C CA . ILE A 1 78 ? -2.098 0.103 -2.299 1.00 95.94 78 ILE A CA 1
ATOM 598 C C . ILE A 1 78 ? -2.580 -1.042 -3.176 1.00 95.94 78 ILE A C 1
ATOM 600 O O . ILE A 1 78 ? -2.896 -0.820 -4.343 1.00 95.94 78 ILE A O 1
ATOM 604 N N . THR A 1 79 ? -2.631 -2.248 -2.622 1.00 96.62 79 THR A N 1
ATOM 605 C CA . THR A 1 79 ? -3.166 -3.429 -3.307 1.00 96.62 79 THR A CA 1
ATOM 606 C C . THR A 1 79 ? -4.658 -3.540 -3.021 1.00 96.62 79 THR A C 1
ATOM 608 O O . THR A 1 79 ? -5.083 -3.390 -1.871 1.00 96.62 79 THR A O 1
ATOM 611 N N . ILE A 1 80 ? -5.451 -3.784 -4.063 1.00 96.50 80 ILE A N 1
ATOM 612 C CA . ILE A 1 80 ? -6.912 -3.748 -4.002 1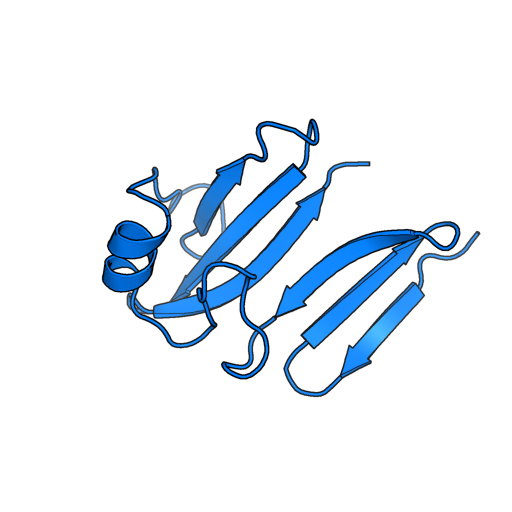.00 96.50 80 ILE A CA 1
ATOM 613 C C . ILE A 1 80 ? -7.470 -5.149 -4.266 1.00 96.50 80 ILE A C 1
ATOM 615 O O . ILE A 1 80 ? -7.177 -5.766 -5.289 1.00 96.50 80 ILE A O 1
ATOM 619 N N . ALA A 1 81 ? -8.329 -5.624 -3.366 1.00 95.62 81 ALA A N 1
ATOM 620 C CA . ALA A 1 81 ? -9.100 -6.851 -3.519 1.00 95.62 81 ALA A CA 1
ATOM 621 C C . ALA A 1 81 ? -10.595 -6.546 -3.349 1.00 95.62 81 ALA A C 1
ATOM 623 O O . ALA A 1 81 ? -11.018 -6.057 -2.300 1.00 95.62 81 ALA A O 1
ATOM 624 N N . ALA A 1 82 ? -11.390 -6.837 -4.385 1.00 90.00 82 ALA A N 1
ATOM 625 C CA . ALA A 1 82 ? -12.844 -6.627 -4.397 1.00 90.00 82 ALA A CA 1
ATOM 626 C C . ALA A 1 82 ? -13.266 -5.240 -3.851 1.00 90.00 82 ALA A C 1
ATOM 628 O O . ALA A 1 82 ? -14.106 -5.144 -2.961 1.00 90.00 82 ALA A O 1
ATOM 629 N N . ASP A 1 83 ? -12.627 -4.180 -4.359 1.00 91.81 83 ASP A N 1
ATOM 630 C CA . ASP A 1 83 ? -12.820 -2.760 -3.999 1.00 91.81 83 ASP A CA 1
ATOM 631 C C . ASP A 1 83 ? -12.373 -2.330 -2.591 1.00 91.81 83 ASP A C 1
ATOM 633 O O . ASP A 1 83 ? -12.548 -1.170 -2.202 1.00 91.81 83 ASP A O 1
ATOM 637 N N . THR A 1 84 ? -11.728 -3.224 -1.844 1.00 95.88 84 THR A N 1
ATOM 638 C CA . THR A 1 84 ? -11.116 -2.918 -0.545 1.00 95.88 84 THR A CA 1
ATOM 639 C C . THR A 1 84 ? -9.597 -2.989 -0.601 1.00 95.88 84 THR A C 1
ATOM 641 O O . THR A 1 84 ? -9.027 -3.721 -1.407 1.00 95.88 84 THR A O 1
ATOM 644 N N . ILE A 1 85 ? -8.923 -2.234 0.263 1.00 96.56 85 ILE A N 1
ATOM 645 C CA . ILE A 1 85 ? -7.474 -2.335 0.439 1.00 96.56 85 ILE A CA 1
ATOM 646 C C . ILE A 1 85 ? -7.150 -3.674 1.101 1.00 96.56 85 ILE A C 1
ATOM 648 O O . ILE A 1 85 ? -7.535 -3.902 2.246 1.00 96.56 85 ILE A O 1
ATOM 652 N N . SER A 1 86 ? -6.394 -4.531 0.425 1.00 96.94 86 SER A N 1
ATOM 653 C CA . SER A 1 86 ? -5.866 -5.761 1.024 1.00 96.94 86 SER A CA 1
ATOM 654 C C . SER A 1 86 ? -4.478 -5.565 1.630 1.00 96.94 86 SER A C 1
ATOM 656 O O . SER A 1 86 ? -4.114 -6.267 2.570 1.00 96.94 86 SER A O 1
ATOM 658 N N . GLU A 1 87 ? -3.696 -4.625 1.095 1.00 96.75 87 GLU A N 1
ATOM 659 C CA . GLU A 1 87 ? -2.337 -4.341 1.554 1.00 96.75 87 GLU A CA 1
ATOM 660 C C . GLU A 1 87 ? -1.969 -2.873 1.314 1.00 96.75 87 GLU A C 1
ATOM 662 O O . GLU A 1 87 ? -2.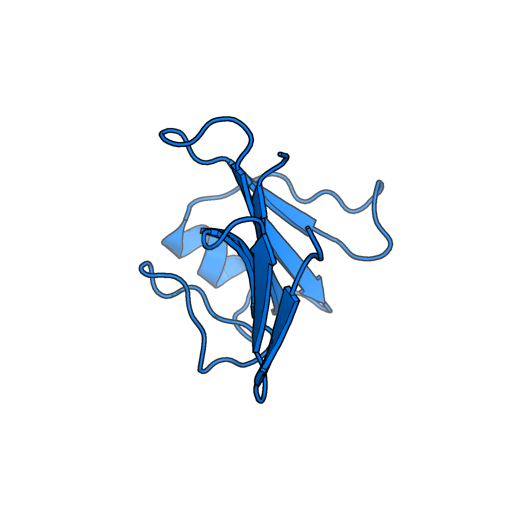266 -2.306 0.258 1.00 96.75 87 GLU A O 1
ATOM 667 N N . LEU A 1 88 ? -1.262 -2.287 2.277 1.00 95.94 88 LEU A N 1
ATOM 668 C CA . LEU A 1 88 ? -0.488 -1.064 2.105 1.00 95.94 88 LEU A CA 1
ATOM 669 C C . LEU A 1 88 ? 0.994 -1.411 2.094 1.00 95.94 88 LEU A C 1
ATOM 671 O O . LEU A 1 88 ? 1.470 -2.091 2.999 1.00 95.94 88 LEU A O 1
ATOM 675 N N . ALA A 1 89 ? 1.733 -0.903 1.115 1.00 94.00 89 ALA A N 1
ATOM 676 C CA . ALA A 1 89 ? 3.173 -1.074 1.052 1.00 94.00 89 ALA A CA 1
ATOM 677 C C . ALA A 1 89 ? 3.886 0.260 0.826 1.00 94.00 89 ALA A C 1
ATOM 679 O O . ALA A 1 89 ? 3.542 1.008 -0.088 1.00 94.00 89 ALA A O 1
ATOM 680 N N . ILE A 1 90 ? 4.914 0.551 1.622 1.00 89.25 90 ILE A N 1
ATOM 681 C CA . ILE A 1 90 ? 5.896 1.583 1.274 1.00 89.25 90 ILE A CA 1
ATOM 682 C C . ILE A 1 90 ? 6.970 0.893 0.443 1.00 89.25 90 ILE A C 1
ATOM 684 O O . ILE A 1 90 ? 7.720 0.062 0.955 1.00 89.25 90 ILE A O 1
ATOM 688 N N . ALA A 1 91 ? 7.012 1.214 -0.844 1.00 80.31 91 ALA A N 1
ATOM 689 C CA . ALA A 1 91 ? 7.986 0.677 -1.779 1.00 80.31 91 ALA A CA 1
ATOM 690 C C . ALA A 1 91 ? 8.938 1.799 -2.193 1.00 80.31 91 ALA A C 1
ATOM 692 O O . ALA A 1 91 ? 8.570 2.678 -2.975 1.00 80.31 91 ALA A O 1
ATOM 693 N N . CYS A 1 92 ? 10.142 1.771 -1.634 1.00 81.06 92 CYS A N 1
ATOM 694 C CA . CYS A 1 92 ? 11.255 2.605 -2.054 1.00 81.06 92 CYS A CA 1
ATOM 695 C C . CYS A 1 92 ? 12.198 1.758 -2.905 1.00 81.06 92 CYS A C 1
ATOM 697 O O . CYS A 1 92 ? 12.654 0.711 -2.446 1.00 81.06 92 CYS A O 1
ATOM 699 N N . ASN A 1 93 ? 12.475 2.185 -4.137 1.00 66.06 93 ASN A N 1
ATOM 700 C CA . ASN A 1 93 ? 13.563 1.578 -4.897 1.00 66.06 93 ASN A CA 1
ATOM 701 C C . ASN A 1 93 ? 14.879 2.081 -4.291 1.00 66.06 93 ASN A C 1
ATOM 703 O O . ASN A 1 93 ? 15.117 3.289 -4.273 1.00 66.06 93 ASN A O 1
ATOM 707 N N . ALA A 1 94 ? 15.688 1.160 -3.771 1.00 46.62 94 ALA A N 1
ATOM 708 C CA . ALA A 1 94 ? 17.096 1.413 -3.480 1.00 46.62 94 ALA A CA 1
ATOM 709 C C . ALA A 1 94 ? 17.918 1.428 -4.778 1.00 46.62 94 ALA A C 1
ATOM 711 O O . ALA A 1 94 ? 17.566 0.662 -5.709 1.00 46.62 94 ALA A O 1
#